Protein AF-M1EML6-F1 (afdb_monomer)

Organism: Mustela putorius furo (NCBI:txid9669)

Foldseek 3Di:
DLVVVPLLVVLLVLLVVLVPDDPVVSVVVLVLLVVLLQQQDQPDDDPDPPDRSNVVSLVVCLCVVDVDPPDDPVRSSSVSSSCNVCSPRSNDNRPVVVVLVVQLVVCVVVVHHSVPVD

Secondary structure (DSSP, 8-state):
-GGGT-HHHHHHHHHHHHHHS-HHHHHHHHHHHHHHHHHH-TTS--SBTTB-HHHHHHHHHHHHH---TTS-HHHHHHHHHHHHHTTTTTTSPPHHHHHHHHHHHHHHHTT--TTTT-

Radius of gyration: 18.14 Å; Cα contacts (8 Å, |Δi|>4): 95; chains: 1; bounding box: 42×28×51 Å

Mean predicted aligned error: 4.18 Å

pLDDT: mean 94.55, std 5.49, range [55.03, 98.38]

Structure (mmCIF, N/CA/C/O backbone):
data_AF-M1EML6-F1
#
_entry.id   AF-M1EML6-F1
#
loop_
_atom_site.group_PDB
_atom_site.id
_atom_site.type_symbol
_atom_site.label_atom_id
_atom_site.label_alt_id
_atom_site.label_comp_id
_atom_site.label_asym_id
_atom_site.label_entity_id
_atom_site.label_seq_id
_atom_site.pdbx_PDB_ins_code
_atom_site.Cartn_x
_atom_site.Cartn_y
_atom_site.Cartn_z
_atom_site.occupancy
_atom_site.B_iso_or_equiv
_atom_site.auth_seq_id
_atom_site.auth_comp_id
_atom_site.auth_asym_id
_atom_site.auth_atom_id
_atom_site.pdbx_PDB_model_num
ATOM 1 N N . LEU A 1 1 ? 2.666 14.830 -2.313 1.00 90.75 1 LEU A N 1
ATOM 2 C CA . LEU A 1 1 ? 1.925 14.152 -3.402 1.00 90.75 1 LEU A CA 1
ATOM 3 C C . LEU A 1 1 ? 0.479 13.910 -2.996 1.00 90.75 1 LEU A C 1
ATOM 5 O O . LEU A 1 1 ? -0.378 14.611 -3.512 1.00 90.75 1 LEU A O 1
ATOM 9 N N . LEU A 1 2 ? 0.231 13.046 -2.006 1.00 93.69 2 LEU A N 1
ATOM 10 C CA . LEU A 1 2 ? -1.123 12.710 -1.540 1.00 93.69 2 LEU A CA 1
ATOM 11 C C . LEU A 1 2 ? -1.937 13.919 -1.051 1.00 93.69 2 LEU A C 1
ATOM 13 O O . LEU A 1 2 ? -3.058 14.114 -1.494 1.00 93.69 2 LEU A O 1
ATOM 17 N N . VAL A 1 3 ? -1.347 14.785 -0.217 1.00 92.75 3 VAL A N 1
ATOM 18 C CA . VAL A 1 3 ? -2.014 16.013 0.280 1.00 92.75 3 VAL A CA 1
ATOM 19 C C . VAL A 1 3 ? -2.447 16.945 -0.859 1.00 92.75 3 VAL A C 1
ATOM 21 O O . VAL A 1 3 ? -3.418 17.676 -0.723 1.00 92.75 3 VAL A O 1
ATOM 24 N N . ASN A 1 4 ? -1.758 16.885 -2.000 1.00 93.69 4 ASN A N 1
ATOM 25 C CA . ASN A 1 4 ? -2.033 17.731 -3.160 1.00 93.69 4 ASN A CA 1
ATOM 26 C C . ASN A 1 4 ? -2.901 17.005 -4.207 1.00 93.69 4 ASN A C 1
ATOM 28 O O . ASN A 1 4 ? -2.926 17.434 -5.356 1.00 93.69 4 ASN A O 1
ATOM 32 N N . GLY A 1 5 ? -3.510 15.860 -3.867 1.00 91.56 5 GLY A N 1
ATOM 33 C CA . GLY A 1 5 ? -4.365 15.084 -4.776 1.00 91.56 5 GLY A CA 1
ATOM 34 C C . GLY A 1 5 ? -3.641 14.423 -5.956 1.00 91.56 5 GLY A C 1
ATOM 35 O O . GLY A 1 5 ? -4.285 13.940 -6.880 1.00 91.56 5 GLY A O 1
ATOM 36 N N . LYS A 1 6 ? -2.301 14.384 -5.957 1.00 96.25 6 LYS A N 1
ATOM 37 C CA . LYS A 1 6 ? -1.502 13.780 -7.039 1.00 96.25 6 LYS A CA 1
ATOM 38 C C . LYS A 1 6 ? -1.424 12.254 -6.883 1.00 96.25 6 LYS A C 1
ATOM 40 O O . LYS A 1 6 ? -0.332 11.726 -6.671 1.00 96.25 6 LYS A O 1
ATOM 45 N N . THR A 1 7 ? -2.570 11.574 -6.927 1.00 94.88 7 THR A N 1
ATOM 46 C CA . THR A 1 7 ? -2.710 10.138 -6.617 1.00 94.88 7 THR A CA 1
ATOM 47 C C . THR A 1 7 ? -1.900 9.253 -7.559 1.00 94.88 7 THR A C 1
ATOM 49 O O . THR A 1 7 ? -1.119 8.444 -7.074 1.00 94.88 7 THR A O 1
ATOM 52 N N . GLU A 1 8 ? -1.977 9.467 -8.874 1.00 94.50 8 GLU A N 1
ATOM 53 C CA . GLU A 1 8 ? -1.220 8.670 -9.858 1.00 94.50 8 GLU A CA 1
ATOM 54 C C . GLU A 1 8 ? 0.296 8.761 -9.641 1.00 94.50 8 GLU A C 1
ATOM 56 O O . GLU A 1 8 ? 1.000 7.756 -9.584 1.00 94.50 8 GLU A O 1
ATOM 61 N N . ILE A 1 9 ? 0.807 9.976 -9.421 1.00 95.69 9 ILE A N 1
ATOM 62 C CA . ILE A 1 9 ? 2.237 10.197 -9.163 1.00 95.69 9 ILE A CA 1
ATOM 63 C C . ILE A 1 9 ? 2.638 9.582 -7.815 1.00 95.69 9 ILE A C 1
ATOM 65 O O . ILE A 1 9 ? 3.735 9.045 -7.681 1.00 95.69 9 ILE A O 1
ATOM 69 N N . ALA A 1 10 ? 1.768 9.659 -6.801 1.00 97.44 10 ALA A N 1
ATOM 70 C CA . ALA A 1 10 ? 2.009 8.996 -5.524 1.00 97.44 10 ALA A CA 1
ATOM 71 C C . ALA A 1 10 ? 2.063 7.472 -5.684 1.00 97.44 10 ALA A C 1
ATOM 73 O O . ALA A 1 10 ? 2.946 6.848 -5.106 1.00 97.44 10 ALA A O 1
ATOM 74 N N . LEU A 1 11 ? 1.172 6.896 -6.495 1.00 97.62 11 LEU A N 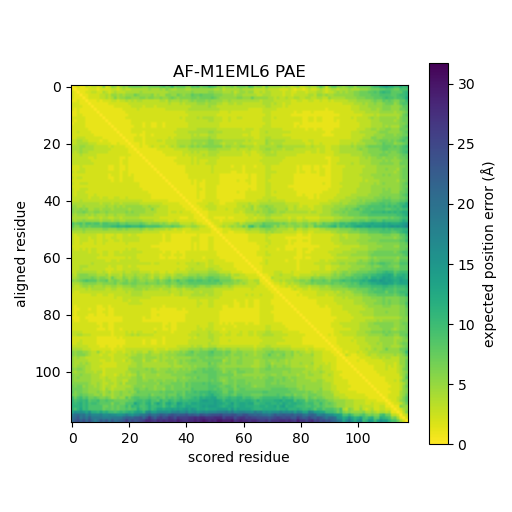1
ATOM 75 C CA . LEU A 1 11 ? 1.125 5.468 -6.779 1.00 97.62 11 LEU A CA 1
ATOM 76 C C . LEU A 1 11 ? 2.392 4.997 -7.485 1.00 97.62 11 LEU A C 1
ATOM 78 O O . LEU A 1 11 ? 3.023 4.060 -7.001 1.00 97.62 11 LEU A O 1
ATOM 82 N N . GLU A 1 12 ? 2.816 5.674 -8.555 1.00 96.56 12 GLU A N 1
ATOM 83 C CA . GLU A 1 12 ? 4.061 5.320 -9.247 1.00 96.56 12 GLU A CA 1
ATOM 84 C C . GLU A 1 12 ? 5.284 5.449 -8.331 1.00 96.56 12 GLU A C 1
ATOM 86 O O . GLU A 1 12 ? 6.149 4.569 -8.317 1.00 96.56 12 GLU A O 1
ATOM 91 N N . ALA A 1 13 ? 5.350 6.511 -7.519 1.00 96.31 13 ALA A N 1
ATOM 92 C CA . ALA A 1 13 ? 6.429 6.682 -6.552 1.00 96.31 13 ALA A CA 1
ATOM 93 C C . ALA A 1 13 ? 6.438 5.541 -5.521 1.00 96.31 13 ALA A C 1
ATOM 95 O O . ALA A 1 13 ? 7.487 4.955 -5.263 1.00 96.31 13 ALA A O 1
ATOM 96 N N . THR A 1 14 ? 5.279 5.184 -4.961 1.00 96.81 14 THR A N 1
ATOM 97 C CA . THR A 1 14 ? 5.150 4.065 -4.019 1.00 96.81 14 THR A CA 1
ATOM 98 C C . THR A 1 14 ? 5.550 2.741 -4.661 1.00 96.81 14 THR A C 1
ATOM 100 O O . THR A 1 14 ? 6.322 2.000 -4.057 1.00 96.81 14 THR A O 1
ATOM 103 N N . GLN A 1 15 ? 5.095 2.455 -5.881 1.00 97.25 15 GLN A N 1
ATOM 104 C CA . GLN A 1 15 ? 5.485 1.254 -6.623 1.00 97.25 15 GLN A CA 1
ATOM 105 C C . GLN A 1 15 ? 7.003 1.171 -6.804 1.00 97.25 15 GLN A C 1
ATOM 107 O O . GLN A 1 15 ? 7.594 0.111 -6.590 1.00 97.25 15 GLN A O 1
ATOM 112 N N . LEU A 1 16 ? 7.656 2.289 -7.140 1.00 95.44 16 LEU A N 1
ATOM 113 C CA . LEU A 1 16 ? 9.110 2.350 -7.255 1.00 95.44 16 LEU A CA 1
ATOM 114 C C . LEU A 1 16 ? 9.791 2.076 -5.907 1.00 95.44 16 LEU A C 1
ATOM 116 O O . LEU A 1 16 ? 10.676 1.227 -5.843 1.00 95.44 16 LEU A O 1
ATOM 120 N N . PHE A 1 17 ? 9.351 2.724 -4.823 1.00 94.25 17 PHE A N 1
ATOM 121 C CA . PHE A 1 17 ? 9.902 2.489 -3.483 1.00 94.25 17 PHE A CA 1
ATOM 122 C C . PHE A 1 17 ? 9.741 1.033 -3.034 1.00 94.25 17 PHE A C 1
ATOM 124 O O . PHE A 1 17 ? 10.698 0.430 -2.555 1.00 94.25 17 PHE A O 1
ATOM 131 N N . LEU A 1 18 ? 8.566 0.434 -3.236 1.00 95.12 18 LEU A N 1
ATOM 132 C CA . LEU A 1 18 ? 8.323 -0.965 -2.881 1.00 95.12 18 LEU A CA 1
ATOM 133 C C . LEU A 1 18 ? 9.119 -1.932 -3.758 1.00 95.12 18 LEU A C 1
ATOM 135 O O . LEU A 1 18 ? 9.493 -3.009 -3.297 1.00 95.12 18 LEU A O 1
ATOM 139 N N . LYS A 1 19 ? 9.421 -1.565 -5.008 1.00 93.75 19 LYS A N 1
ATOM 140 C CA . LYS A 1 19 ? 10.284 -2.366 -5.884 1.00 93.75 19 LYS A CA 1
ATOM 141 C C . LYS A 1 19 ? 11.733 -2.419 -5.390 1.00 93.75 19 LYS A C 1
ATOM 143 O O . LYS A 1 19 ? 12.384 -3.430 -5.646 1.00 93.75 19 LYS A O 1
ATOM 148 N N . LEU A 1 20 ? 12.197 -1.371 -4.703 1.00 94.06 20 LEU A N 1
ATOM 149 C CA . LEU A 1 20 ? 13.546 -1.263 -4.132 1.00 94.06 20 LEU A CA 1
ATOM 150 C C . LEU A 1 20 ? 13.719 -2.014 -2.804 1.00 94.06 20 LEU A C 1
ATOM 152 O O . LEU A 1 20 ? 14.853 -2.238 -2.391 1.00 94.06 20 LEU A O 1
ATOM 156 N N . LEU A 1 21 ? 12.627 -2.411 -2.143 1.00 93.94 21 LEU A N 1
ATOM 157 C CA . LEU A 1 21 ? 12.702 -3.290 -0.976 1.00 93.94 21 LEU A CA 1
ATOM 158 C C . LEU A 1 21 ? 13.246 -4.666 -1.376 1.00 93.94 21 LEU A C 1
ATOM 160 O O . LEU A 1 21 ? 12.954 -5.178 -2.464 1.00 93.94 21 LEU A O 1
ATOM 164 N N . ASP A 1 22 ? 13.984 -5.296 -0.465 1.00 96.81 22 ASP A N 1
ATOM 165 C CA . ASP A 1 22 ? 14.357 -6.695 -0.621 1.00 96.81 22 ASP A CA 1
ATOM 166 C C . ASP A 1 22 ? 13.110 -7.592 -0.688 1.00 96.81 22 ASP A C 1
ATOM 168 O O . ASP A 1 22 ? 12.005 -7.240 -0.259 1.00 96.81 22 ASP A O 1
ATOM 172 N N . SER A 1 23 ? 13.289 -8.774 -1.276 1.00 95.69 23 SER A N 1
ATOM 173 C CA . SER A 1 23 ? 12.171 -9.671 -1.572 1.00 95.69 23 SER A CA 1
ATOM 174 C C . SER A 1 23 ? 11.381 -10.095 -0.332 1.00 95.69 23 SER A C 1
ATOM 176 O O . SER A 1 23 ? 10.157 -10.205 -0.421 1.00 95.69 23 SER A O 1
ATOM 178 N N . GLN A 1 24 ? 12.054 -10.281 0.806 1.00 97.00 24 GLN A N 1
ATOM 179 C CA . GLN A 1 24 ? 11.430 -10.745 2.037 1.00 97.00 24 GLN A CA 1
ATOM 180 C C . GLN A 1 24 ? 10.575 -9.634 2.643 1.00 97.00 24 GLN A C 1
ATOM 182 O O . GLN A 1 24 ? 9.373 -9.825 2.828 1.00 97.00 24 GLN A O 1
ATOM 187 N N . ASN A 1 25 ? 11.149 -8.449 2.857 1.00 94.81 25 ASN A N 1
ATOM 188 C CA . ASN A 1 25 ? 10.417 -7.316 3.420 1.00 94.81 25 ASN A CA 1
ATOM 189 C C . ASN A 1 25 ? 9.252 -6.885 2.526 1.00 94.81 25 ASN A C 1
ATOM 191 O O . ASN A 1 25 ? 8.167 -6.583 3.024 1.00 94.81 25 ASN A O 1
ATOM 195 N N . ARG A 1 26 ? 9.427 -6.915 1.198 1.00 96.56 26 ARG A N 1
ATOM 196 C CA . ARG A 1 26 ? 8.341 -6.616 0.256 1.00 96.56 26 ARG A CA 1
ATOM 197 C C . ARG A 1 26 ? 7.174 -7.594 0.392 1.00 96.56 26 ARG A C 1
ATOM 199 O O . ARG A 1 26 ? 6.020 -7.176 0.319 1.00 96.56 26 ARG A O 1
ATOM 206 N N . GLU A 1 27 ? 7.460 -8.880 0.566 1.00 97.44 27 GLU A N 1
ATOM 207 C CA . GLU A 1 27 ? 6.438 -9.922 0.666 1.00 97.44 27 GLU A CA 1
ATOM 208 C C . GLU A 1 27 ? 5.714 -9.912 2.018 1.00 97.44 27 GLU A C 1
ATOM 210 O O . GLU A 1 27 ? 4.492 -10.070 2.060 1.00 97.44 27 GLU A O 1
ATOM 215 N N . GLU A 1 28 ? 6.434 -9.682 3.117 1.00 97.19 28 GLU A N 1
ATOM 216 C CA . GLU A 1 28 ? 5.824 -9.457 4.436 1.00 97.19 28 GLU A CA 1
ATOM 217 C C . GLU A 1 28 ? 4.903 -8.231 4.405 1.00 97.19 28 GLU A C 1
ATOM 219 O O . GLU A 1 28 ? 3.739 -8.296 4.810 1.00 97.19 28 GLU A O 1
ATOM 224 N N . PHE A 1 29 ? 5.375 -7.127 3.820 1.00 96.94 29 PHE A N 1
ATOM 225 C CA . PHE A 1 29 ? 4.583 -5.908 3.689 1.00 96.94 29 PHE A CA 1
ATOM 226 C C . PHE A 1 29 ? 3.338 -6.108 2.814 1.00 96.94 29 PHE A C 1
ATOM 228 O O . PHE A 1 29 ? 2.25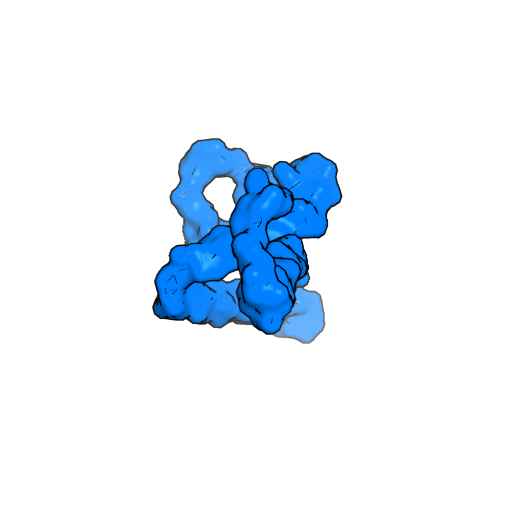5 -5.624 3.149 1.00 96.94 29 PHE A O 1
ATOM 235 N N . ARG A 1 30 ? 3.450 -6.875 1.720 1.00 97.69 30 ARG A N 1
ATOM 236 C CA . ARG A 1 30 ? 2.316 -7.231 0.852 1.00 97.69 30 ARG A CA 1
ATOM 237 C C . ARG A 1 30 ? 1.249 -8.022 1.594 1.00 97.69 30 ARG A C 1
ATOM 239 O O . ARG A 1 30 ? 0.066 -7.710 1.444 1.00 97.69 30 ARG A O 1
ATOM 246 N N . ARG A 1 31 ? 1.652 -9.023 2.381 1.00 98.06 31 ARG A N 1
ATOM 247 C CA . ARG A 1 31 ? 0.737 -9.836 3.196 1.00 98.06 31 ARG A CA 1
ATOM 248 C C . ARG A 1 31 ? 0.054 -9.003 4.273 1.00 98.06 31 ARG A C 1
ATOM 250 O O . ARG A 1 31 ? -1.161 -9.110 4.426 1.00 98.06 31 ARG A O 1
ATOM 257 N N . LEU A 1 32 ? 0.799 -8.128 4.950 1.00 98.00 32 LEU A N 1
ATOM 258 C CA . LEU A 1 32 ? 0.236 -7.217 5.943 1.00 98.00 32 LEU A CA 1
ATOM 259 C C . LEU A 1 32 ? -0.795 -6.267 5.319 1.00 98.00 32 LEU A C 1
ATOM 261 O O . LEU A 1 32 ? -1.917 -6.178 5.813 1.00 98.00 32 LEU A O 1
ATOM 265 N N . LEU A 1 33 ? -0.454 -5.601 4.211 1.00 98.06 33 LEU A N 1
ATOM 266 C CA . LEU A 1 33 ? -1.396 -4.712 3.528 1.00 98.06 33 LEU A CA 1
ATOM 267 C C . LEU A 1 33 ? -2.624 -5.468 3.014 1.00 98.06 33 LEU A C 1
ATOM 269 O O . LEU A 1 33 ? -3.732 -4.948 3.108 1.00 98.06 33 LEU A O 1
ATOM 273 N N . TYR A 1 34 ? -2.451 -6.689 2.499 1.00 98.38 34 TYR A N 1
ATOM 274 C CA . TYR A 1 34 ? -3.571 -7.532 2.078 1.00 98.38 34 TYR A CA 1
ATOM 275 C C . TYR A 1 34 ? -4.517 -7.835 3.242 1.00 98.38 34 TYR A C 1
ATOM 277 O O . TYR A 1 34 ? -5.720 -7.607 3.124 1.00 98.38 34 TYR A O 1
ATOM 285 N N . PHE A 1 35 ? -3.974 -8.273 4.381 1.00 98.25 35 PHE A N 1
ATOM 286 C CA . PHE A 1 35 ? -4.755 -8.494 5.594 1.00 98.25 35 PHE A CA 1
ATOM 287 C C . PHE A 1 35 ? -5.505 -7.226 6.018 1.00 98.25 35 PHE A C 1
ATOM 289 O O . PHE A 1 35 ? -6.703 -7.283 6.284 1.00 98.25 35 PHE A O 1
ATOM 296 N N . MET A 1 36 ? -4.822 -6.077 6.032 1.00 98.38 36 MET A N 1
ATOM 297 C CA . MET A 1 36 ? -5.439 -4.796 6.370 1.00 98.38 36 MET A CA 1
ATOM 298 C C . MET A 1 36 ? -6.597 -4.458 5.429 1.00 98.38 36 MET A C 1
ATOM 300 O O . MET A 1 36 ? -7.663 -4.082 5.905 1.00 98.38 36 MET A O 1
ATOM 304 N N . ALA A 1 37 ? -6.415 -4.613 4.117 1.00 98.12 37 ALA A N 1
ATOM 305 C CA . ALA A 1 37 ? -7.446 -4.315 3.127 1.00 98.12 37 ALA A CA 1
ATOM 306 C C . ALA A 1 37 ? -8.683 -5.214 3.288 1.00 98.12 37 ALA A C 1
ATOM 308 O O . ALA A 1 37 ? -9.806 -4.714 3.231 1.00 98.12 37 ALA A O 1
ATOM 309 N N . VAL A 1 38 ? -8.486 -6.512 3.546 1.00 98.25 38 VAL A N 1
ATOM 310 C CA . VAL A 1 38 ? -9.586 -7.446 3.836 1.00 98.25 38 VAL A CA 1
ATOM 311 C C . VAL A 1 38 ? -10.281 -7.046 5.138 1.00 98.25 38 VAL A 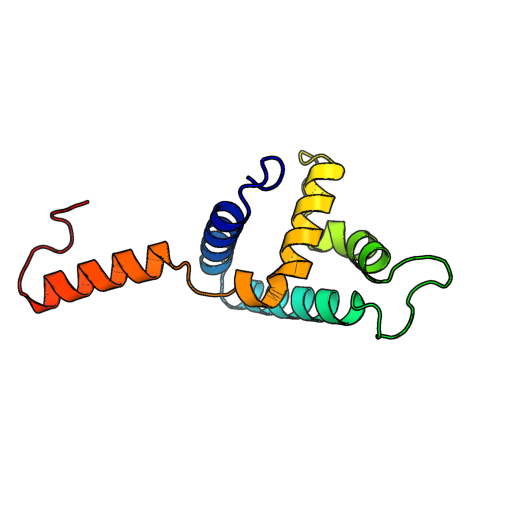C 1
ATOM 313 O O . VAL A 1 38 ? -11.464 -6.735 5.123 1.00 98.25 38 VAL A O 1
ATOM 316 N N . ALA A 1 39 ? -9.552 -6.938 6.251 1.00 98.00 39 ALA A N 1
ATOM 317 C CA . ALA A 1 39 ? -10.132 -6.606 7.555 1.00 98.00 39 ALA A CA 1
ATOM 318 C C . ALA A 1 39 ? -10.821 -5.228 7.591 1.00 98.00 39 ALA A C 1
ATOM 320 O O . ALA A 1 39 ? -11.718 -5.005 8.402 1.00 98.00 39 ALA A O 1
ATOM 321 N N . ALA A 1 40 ? -10.402 -4.290 6.737 1.00 97.94 40 ALA A N 1
ATOM 322 C CA . ALA A 1 40 ? -10.981 -2.955 6.624 1.00 97.94 40 ALA A CA 1
ATOM 323 C C . ALA A 1 40 ? -12.306 -2.924 5.851 1.00 97.94 40 ALA A C 1
ATOM 325 O O . ALA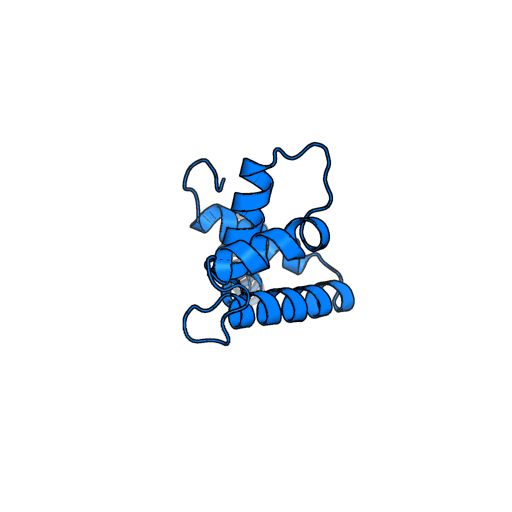 A 1 40 ? -13.028 -1.924 5.940 1.00 97.94 40 ALA A O 1
ATOM 326 N N . HIS A 1 41 ? -12.620 -3.975 5.091 1.00 97.12 41 HIS A N 1
ATOM 327 C CA . HIS A 1 41 ? -13.783 -4.007 4.219 1.00 97.12 41 HIS A CA 1
ATOM 328 C C . HIS A 1 41 ? -15.088 -3.984 5.046 1.00 97.12 41 HIS A C 1
ATOM 330 O O . HIS A 1 41 ? -15.194 -4.671 6.066 1.00 97.12 41 HIS A O 1
ATOM 336 N N . PRO A 1 42 ? -16.096 -3.180 4.656 1.00 94.81 42 PRO A N 1
ATOM 337 C CA . PRO A 1 42 ? -17.291 -2.956 5.475 1.00 94.81 42 PRO A CA 1
ATOM 338 C C . PRO A 1 42 ? -18.216 -4.174 5.595 1.00 94.81 42 PRO A C 1
ATOM 340 O O . PRO A 1 42 ? -18.993 -4.238 6.541 1.00 94.81 42 PRO A O 1
ATOM 343 N N . SER A 1 43 ? -18.148 -5.120 4.653 1.00 95.56 43 SER A N 1
ATOM 344 C CA . SER A 1 43 ? -18.927 -6.369 4.695 1.00 95.56 43 SER A CA 1
ATOM 345 C C . SER A 1 43 ? -18.299 -7.463 5.559 1.00 95.56 43 SER A C 1
ATOM 347 O O . SER A 1 43 ? -18.928 -8.496 5.770 1.00 95.56 43 SER A O 1
ATOM 349 N N . GLU A 1 44 ? -17.058 -7.274 6.003 1.00 95.94 44 GLU A N 1
ATOM 350 C CA . GLU A 1 44 ? -16.362 -8.246 6.842 1.00 95.94 44 GLU A CA 1
ATOM 351 C C . GLU A 1 44 ? -16.789 -8.111 8.303 1.00 95.94 44 GLU A C 1
ATOM 353 O O . GLU A 1 44 ? -17.508 -7.183 8.688 1.00 95.94 44 GLU A O 1
ATOM 358 N N . PHE A 1 45 ? -16.324 -9.040 9.141 1.00 94.62 45 PHE A N 1
ATOM 359 C CA . PHE A 1 45 ? -16.627 -9.033 10.568 1.00 94.62 45 PHE A CA 1
ATOM 360 C C . PHE A 1 45 ? -16.383 -7.648 11.193 1.00 94.62 45 PHE A C 1
ATOM 362 O O . PHE A 1 45 ? -15.315 -7.046 11.046 1.00 94.62 45 PHE A O 1
ATOM 369 N N . LYS A 1 46 ? -17.390 -7.124 11.900 1.00 97.25 46 LYS A N 1
ATOM 370 C CA . LYS A 1 46 ? -17.323 -5.798 12.521 1.00 97.25 46 LYS A CA 1
ATOM 371 C C . LYS A 1 46 ? -16.303 -5.813 13.659 1.00 97.25 46 LYS A C 1
ATOM 373 O O . LYS A 1 46 ? -16.524 -6.445 14.687 1.00 97.25 46 LYS A O 1
ATOM 378 N N . LEU A 1 47 ? -15.208 -5.072 13.498 1.00 96.75 47 LEU A N 1
ATOM 379 C CA . LEU A 1 47 ? -14.103 -5.065 14.463 1.00 96.75 47 LEU A CA 1
ATOM 380 C C . LEU A 1 47 ? -14.462 -4.331 15.762 1.00 96.75 47 LEU A C 1
ATOM 382 O O . LEU A 1 47 ? -14.015 -4.714 16.839 1.00 96.75 47 LEU A O 1
ATOM 386 N N . GLN A 1 48 ? -15.249 -3.256 15.665 1.00 96.12 48 GLN A N 1
ATOM 387 C CA . GLN A 1 48 ? -15.733 -2.476 16.806 1.00 96.12 48 GLN A CA 1
ATOM 388 C C . GLN A 1 48 ? -17.150 -1.976 16.527 1.00 96.12 48 GLN A C 1
ATOM 390 O O . GLN A 1 48 ? -17.411 -1.443 15.451 1.00 96.12 48 GLN A O 1
ATOM 395 N N . LYS A 1 49 ? -18.060 -2.118 17.500 1.00 92.75 49 LYS A N 1
ATOM 396 C CA . LYS A 1 49 ? -19.507 -1.867 17.340 1.00 92.75 49 LYS A CA 1
ATOM 397 C C . LYS A 1 49 ? -19.832 -0.485 16.756 1.00 92.75 49 LYS A C 1
ATOM 399 O O . LYS A 1 49 ? -20.673 -0.382 15.871 1.00 92.75 49 LYS A O 1
ATOM 404 N N . GLU A 1 50 ? -19.120 0.548 17.197 1.00 93.88 50 GLU A N 1
ATOM 405 C CA . GLU A 1 50 ? -19.396 1.956 16.870 1.00 93.88 50 GLU A CA 1
ATOM 406 C C . GLU A 1 50 ? -18.357 2.576 15.921 1.00 93.88 50 GLU A C 1
ATOM 408 O O . GLU A 1 50 ? -18.230 3.793 15.831 1.00 93.88 50 GLU A O 1
ATOM 413 N N . SER A 1 51 ? -17.537 1.771 15.240 1.00 95.12 51 SER A N 1
ATOM 414 C CA . SER A 1 51 ? -16.480 2.300 14.367 1.00 95.12 51 SER A CA 1
ATOM 415 C C . SER A 1 51 ? -16.383 1.550 13.053 1.00 95.12 51 SER A C 1
ATOM 417 O O . SER A 1 51 ? -16.548 0.333 12.990 1.00 95.12 51 SER A O 1
ATOM 419 N N . ASP A 1 52 ? -16.093 2.274 11.979 1.00 96.19 52 ASP A N 1
ATOM 420 C CA . ASP A 1 52 ? -15.837 1.670 10.675 1.00 96.19 52 ASP A CA 1
ATOM 421 C C . ASP A 1 52 ? -14.557 0.843 10.702 1.00 96.19 52 ASP A C 1
ATOM 423 O O . ASP A 1 52 ? -13.513 1.314 11.166 1.00 96.19 52 ASP A O 1
ATOM 427 N N . ASN A 1 53 ? -14.626 -0.372 10.151 1.00 98.31 53 ASN A N 1
ATOM 428 C CA . ASN A 1 53 ? -13.496 -1.297 10.078 1.00 98.31 53 ASN A CA 1
ATOM 429 C C . ASN A 1 53 ? -12.259 -0.614 9.482 1.00 98.31 53 ASN A C 1
ATOM 431 O O . ASN A 1 53 ? -11.178 -0.670 10.064 1.00 98.31 53 ASN A O 1
ATOM 435 N N . ARG A 1 54 ? -12.441 0.153 8.402 1.00 97.88 54 ARG A N 1
ATOM 436 C CA . ARG A 1 54 ? -11.397 0.969 7.771 1.00 97.88 54 ARG A CA 1
ATOM 437 C C . ARG A 1 54 ? -10.651 1.876 8.754 1.00 97.88 54 ARG A C 1
ATOM 439 O O . ARG A 1 54 ? -9.424 1.957 8.723 1.00 97.88 54 ARG A O 1
ATOM 446 N N . MET A 1 55 ? -11.373 2.543 9.652 1.00 97.75 55 MET A N 1
ATOM 447 C CA . MET A 1 55 ? -10.781 3.457 10.632 1.00 97.75 55 MET A CA 1
ATOM 448 C C . MET A 1 55 ? -10.113 2.716 11.788 1.00 97.75 55 MET A C 1
ATOM 450 O O . MET A 1 55 ? -9.074 3.170 12.278 1.00 97.75 55 MET A O 1
ATOM 454 N N . VAL A 1 56 ? -10.680 1.579 12.196 1.00 98.06 56 VAL A N 1
ATOM 455 C CA . VAL A 1 56 ? -10.103 0.694 13.215 1.00 98.06 56 VAL A CA 1
ATOM 456 C C . VAL A 1 56 ? -8.777 0.116 12.722 1.00 98.06 56 VAL A C 1
ATOM 458 O O . VAL A 1 56 ? -7.753 0.307 13.377 1.00 98.06 56 VAL A O 1
ATOM 461 N N . VAL A 1 57 ? -8.762 -0.497 11.535 1.00 98.25 57 VAL A N 1
ATOM 462 C CA . VAL A 1 57 ? -7.560 -1.083 10.922 1.00 98.25 57 VAL A CA 1
ATOM 463 C C . VAL A 1 57 ? -6.476 -0.029 10.729 1.00 98.25 57 VAL A C 1
ATOM 465 O O . VAL A 1 57 ? -5.354 -0.218 11.201 1.00 98.25 57 VAL A O 1
ATOM 468 N N . LYS A 1 58 ? -6.808 1.125 10.129 1.00 98.00 58 LYS A N 1
ATOM 469 C CA . LYS A 1 58 ? -5.856 2.236 9.972 1.00 98.00 58 LYS A CA 1
ATOM 470 C C . LYS A 1 58 ? -5.215 2.614 11.308 1.00 98.00 58 LYS A C 1
ATOM 472 O O . LYS A 1 58 ? -4.004 2.788 11.376 1.00 98.00 58 LYS A O 1
ATOM 477 N N . ARG A 1 59 ? -6.015 2.751 12.373 1.00 97.12 59 ARG A N 1
ATOM 478 C CA . ARG A 1 59 ? -5.527 3.142 13.706 1.00 97.12 59 ARG A CA 1
ATOM 479 C C . ARG A 1 59 ? -4.585 2.092 14.298 1.00 97.12 59 ARG A C 1
ATOM 481 O O . ARG A 1 59 ? -3.537 2.472 14.808 1.00 97.12 59 ARG A O 1
ATOM 488 N N . ILE A 1 60 ? -4.958 0.814 14.233 1.00 97.19 60 ILE A N 1
ATOM 489 C CA . ILE A 1 60 ? -4.197 -0.296 14.828 1.00 97.19 60 ILE A CA 1
ATOM 490 C C . ILE A 1 60 ? -2.844 -0.462 14.133 1.00 97.19 60 ILE A C 1
ATOM 492 O O . ILE A 1 60 ? -1.816 -0.562 14.796 1.00 97.19 60 ILE A O 1
ATOM 496 N N . PHE A 1 61 ? -2.832 -0.431 12.801 1.00 97.50 61 PHE A N 1
ATOM 497 C CA . PHE A 1 61 ? -1.634 -0.735 12.020 1.00 97.50 61 PHE A CA 1
ATOM 498 C C . PHE A 1 61 ? -0.788 0.489 11.660 1.00 97.50 61 PHE A C 1
ATOM 500 O O . PHE A 1 61 ? 0.302 0.326 11.122 1.00 97.50 61 PHE A O 1
ATOM 507 N N . SER A 1 62 ? -1.227 1.712 11.985 1.00 96.38 62 SER A N 1
ATOM 508 C CA . SER A 1 62 ? -0.544 2.951 11.577 1.00 96.38 62 SER A CA 1
ATOM 509 C C . SER A 1 62 ? 0.960 2.941 11.878 1.00 96.38 62 SER A C 1
ATOM 511 O O . SER A 1 62 ? 1.767 3.192 10.987 1.00 96.38 62 SER A O 1
ATOM 513 N N . LYS A 1 63 ? 1.338 2.560 13.107 1.00 94.50 63 LYS A N 1
ATOM 514 C CA . LYS A 1 63 ? 2.744 2.485 13.539 1.00 94.50 63 LYS A CA 1
ATOM 515 C C . LYS A 1 63 ? 3.521 1.323 12.921 1.00 94.50 63 LYS A C 1
ATOM 517 O O . LYS A 1 63 ? 4.728 1.430 12.777 1.00 94.50 63 LYS A O 1
ATOM 522 N N . ALA A 1 64 ? 2.847 0.230 12.561 1.00 94.31 64 ALA A N 1
ATOM 523 C CA . ALA A 1 64 ? 3.489 -0.899 11.888 1.00 94.31 64 ALA A CA 1
ATOM 524 C C . ALA A 1 64 ? 3.837 -0.568 10.426 1.00 94.31 64 ALA A C 1
ATOM 526 O O . ALA A 1 64 ? 4.792 -1.111 9.884 1.00 94.31 64 ALA A O 1
ATOM 527 N N . ILE A 1 65 ? 3.070 0.329 9.796 1.00 94.06 65 ILE A N 1
ATOM 528 C CA . ILE A 1 65 ? 3.305 0.775 8.416 1.00 94.06 65 ILE A CA 1
ATOM 529 C C . ILE A 1 65 ? 4.261 1.971 8.367 1.00 94.06 65 ILE A C 1
ATOM 531 O O . ILE A 1 65 ? 5.117 2.038 7.488 1.00 94.06 65 ILE A O 1
ATOM 535 N N . VAL A 1 66 ? 4.115 2.931 9.285 1.00 93.31 66 VAL A N 1
ATOM 536 C CA . VAL A 1 66 ? 4.925 4.152 9.318 1.00 93.31 66 VAL A CA 1
ATOM 537 C C . VAL A 1 66 ? 5.319 4.483 10.754 1.00 93.31 66 VAL A C 1
ATOM 539 O O . VAL A 1 66 ? 4.544 5.082 11.503 1.00 93.31 66 VAL A O 1
ATOM 542 N N . ASP A 1 67 ? 6.560 4.168 11.116 1.00 91.88 67 ASP A N 1
ATOM 543 C CA . ASP A 1 67 ? 7.159 4.598 12.381 1.00 91.88 67 ASP A CA 1
ATOM 544 C C . ASP A 1 67 ? 8.129 5.764 12.151 1.00 91.88 67 ASP A C 1
ATOM 546 O O . ASP A 1 67 ? 9.348 5.613 12.107 1.00 91.88 67 ASP A O 1
ATOM 550 N N . ASN A 1 68 ? 7.576 6.959 11.922 1.00 91.12 68 ASN A N 1
ATOM 551 C CA . ASN A 1 68 ? 8.371 8.169 11.732 1.00 91.12 68 ASN A CA 1
ATOM 552 C C . ASN A 1 68 ? 7.797 9.337 12.538 1.00 91.12 68 ASN A C 1
ATOM 554 O O . ASN A 1 68 ? 6.760 9.901 12.191 1.00 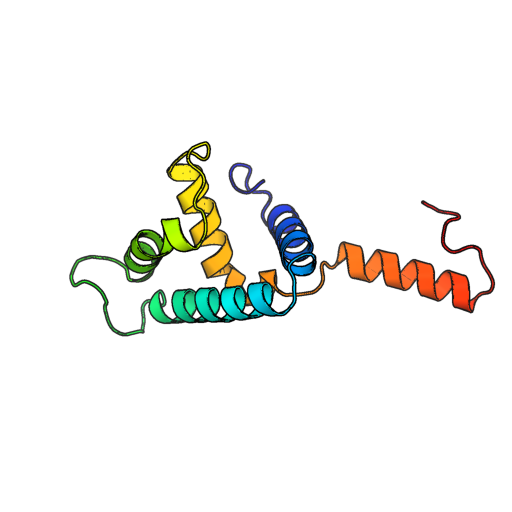91.12 68 ASN A O 1
ATOM 558 N N . LYS A 1 69 ? 8.525 9.740 13.585 1.00 88.88 69 LYS A N 1
ATOM 559 C CA . LYS A 1 69 ? 8.138 10.830 14.498 1.00 88.88 69 LYS A CA 1
ATOM 560 C C . LYS A 1 69 ? 8.058 12.203 13.821 1.00 88.88 69 LYS A C 1
ATOM 562 O O . LYS A 1 69 ? 7.369 13.081 14.327 1.00 88.88 69 LYS A O 1
ATOM 567 N N . ASN A 1 70 ? 8.722 12.383 12.680 1.00 93.25 70 ASN A N 1
ATOM 568 C CA . ASN A 1 70 ? 8.720 13.642 11.933 1.00 93.25 70 ASN A CA 1
ATOM 569 C C . ASN A 1 70 ? 7.498 13.780 11.012 1.00 93.25 70 ASN A C 1
ATOM 571 O O . ASN A 1 70 ? 7.240 14.863 10.480 1.00 93.25 70 ASN A O 1
ATOM 575 N N . LEU A 1 71 ? 6.741 12.698 10.791 1.00 92.69 71 LEU A N 1
ATOM 576 C CA . LEU A 1 71 ? 5.536 12.740 9.974 1.00 92.69 71 LEU A CA 1
ATOM 577 C C . LEU A 1 71 ? 4.326 13.102 10.841 1.00 92.69 71 LEU A C 1
ATOM 579 O O . LEU A 1 71 ? 4.029 12.445 11.836 1.00 92.69 71 LEU A O 1
ATOM 583 N N . SER A 1 72 ? 3.602 14.156 10.457 1.00 94.69 72 SER A N 1
ATOM 584 C CA . SER A 1 72 ? 2.400 14.554 11.189 1.00 94.69 72 SER A CA 1
ATOM 585 C C . SER A 1 72 ? 1.317 13.478 11.100 1.00 94.69 72 SER A C 1
ATOM 587 O O . SER A 1 72 ? 1.141 12.848 10.056 1.00 94.69 72 SER A O 1
ATOM 589 N N . LYS A 1 73 ? 0.522 13.330 12.167 1.00 93.50 73 LYS A N 1
ATOM 590 C CA . LYS A 1 73 ? -0.551 12.324 12.259 1.00 93.50 73 LYS A CA 1
ATOM 591 C C . LYS A 1 73 ? -1.464 12.301 11.029 1.00 93.50 73 LYS A C 1
ATOM 593 O O . LYS A 1 73 ? -1.752 11.230 10.512 1.00 93.50 73 LYS A O 1
ATOM 598 N N . GLY A 1 74 ? -1.874 13.469 10.529 1.00 94.81 74 GLY A N 1
ATOM 599 C CA . GLY A 1 74 ? -2.725 13.558 9.338 1.00 94.81 74 GLY A CA 1
ATOM 600 C C . GLY A 1 74 ? -2.057 13.024 8.066 1.00 94.81 74 GLY A C 1
ATOM 601 O O . GLY A 1 74 ? -2.703 12.348 7.273 1.00 94.81 74 GLY A O 1
ATOM 602 N N . LYS A 1 75 ? -0.752 13.268 7.882 1.00 94.94 75 LYS A N 1
ATOM 603 C CA . LYS A 1 75 ? 0.005 12.729 6.741 1.00 94.94 75 LYS A CA 1
ATOM 604 C C . LYS A 1 75 ? 0.231 11.224 6.880 1.00 94.94 75 LYS A C 1
ATOM 606 O O . LYS A 1 75 ? 0.120 10.514 5.885 1.00 94.94 75 LYS A O 1
ATOM 611 N N . THR A 1 76 ? 0.508 10.747 8.093 1.00 96.06 76 THR A N 1
ATOM 612 C CA . THR A 1 76 ? 0.621 9.315 8.397 1.00 96.06 76 THR A CA 1
ATOM 613 C C . THR A 1 76 ? -0.682 8.594 8.084 1.00 96.06 76 THR A C 1
ATOM 615 O O . THR A 1 76 ? -0.685 7.617 7.342 1.00 96.06 76 THR A O 1
ATOM 618 N N . ASP A 1 77 ? -1.800 9.120 8.582 1.00 96.25 77 ASP A N 1
ATOM 619 C CA . ASP A 1 77 ? -3.129 8.574 8.329 1.00 96.25 77 ASP A CA 1
ATOM 620 C C . ASP A 1 77 ? -3.436 8.515 6.830 1.00 96.25 77 ASP A C 1
ATOM 622 O O . ASP A 1 77 ? -3.899 7.488 6.339 1.00 96.25 77 ASP A O 1
ATOM 626 N N . LEU A 1 78 ? -3.133 9.589 6.095 1.00 96.81 78 LEU A N 1
ATOM 627 C CA . LEU A 1 78 ? -3.344 9.650 4.651 1.00 96.81 78 LEU A CA 1
ATOM 628 C C . LEU A 1 78 ? -2.516 8.602 3.898 1.00 96.81 78 LEU A C 1
ATOM 630 O O . LEU A 1 78 ? -3.036 7.955 2.994 1.00 96.81 78 LEU A O 1
ATOM 634 N N . LEU A 1 79 ? -1.247 8.414 4.271 1.00 97.19 79 LEU A N 1
ATOM 635 C CA . LEU A 1 79 ? -0.376 7.417 3.649 1.00 97.19 79 LEU A CA 1
ATOM 636 C C . LEU A 1 79 ? -0.851 5.986 3.931 1.00 97.19 79 LEU A C 1
ATOM 638 O O . LEU A 1 79 ? -0.906 5.171 3.016 1.00 97.19 79 LEU A O 1
ATOM 642 N N . VAL A 1 80 ? -1.225 5.684 5.176 1.00 97.69 80 VAL A N 1
ATOM 643 C CA . VAL A 1 80 ? -1.708 4.349 5.564 1.00 97.69 80 VAL A CA 1
ATOM 644 C C . VAL A 1 80 ? -3.005 4.007 4.837 1.00 97.69 80 VAL A C 1
ATOM 646 O O . VAL A 1 80 ? -3.138 2.906 4.308 1.00 97.69 80 VAL A O 1
ATOM 649 N N . LEU A 1 81 ? -3.943 4.955 4.770 1.00 97.75 81 LEU A N 1
ATOM 650 C CA . LEU A 1 81 ? -5.184 4.776 4.020 1.00 97.75 81 LEU A CA 1
ATOM 651 C C . LEU A 1 81 ? -4.917 4.579 2.527 1.00 97.75 81 LEU A C 1
ATOM 653 O O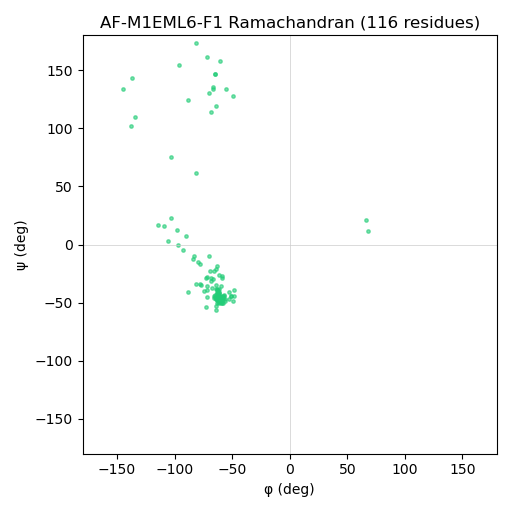 . LEU A 1 81 ? -5.447 3.640 1.948 1.00 97.75 81 LEU A O 1
ATOM 657 N N . PHE A 1 82 ? -4.044 5.395 1.934 1.00 98.31 82 PHE A N 1
ATOM 658 C CA . PHE A 1 82 ? -3.650 5.253 0.534 1.00 98.31 82 PHE A CA 1
ATOM 659 C C . PHE A 1 82 ? -3.076 3.858 0.231 1.00 98.31 82 PHE A C 1
ATOM 661 O O . PHE A 1 82 ? -3.507 3.203 -0.711 1.00 98.31 82 PHE A O 1
ATOM 668 N N . LEU A 1 83 ? -2.143 3.366 1.050 1.00 98.06 83 LEU A N 1
ATOM 669 C CA . LEU A 1 83 ? -1.547 2.038 0.866 1.00 98.06 83 LEU A CA 1
ATOM 670 C C . LEU A 1 83 ? -2.575 0.907 0.992 1.00 98.06 83 LEU A C 1
ATOM 672 O O . LEU A 1 83 ? -2.498 -0.077 0.261 1.00 98.06 83 LEU A O 1
ATOM 676 N N . MET A 1 84 ? -3.524 1.047 1.916 1.00 97.56 84 MET A N 1
ATOM 677 C CA . MET A 1 84 ? -4.578 0.063 2.147 1.00 97.56 84 MET A CA 1
ATOM 678 C C . MET A 1 84 ? -5.614 0.053 1.015 1.00 97.56 84 MET A C 1
ATOM 680 O O . MET A 1 84 ? -5.958 -1.017 0.520 1.00 97.56 84 MET A O 1
ATOM 684 N N . ASP A 1 85 ? -6.068 1.226 0.566 1.00 96.81 85 ASP A N 1
ATOM 685 C CA . ASP A 1 85 ? -7.058 1.353 -0.511 1.00 96.81 85 ASP A CA 1
ATOM 686 C C . ASP A 1 85 ? -6.474 0.920 -1.872 1.00 96.81 85 ASP A C 1
ATOM 688 O O . ASP A 1 85 ? -7.181 0.356 -2.705 1.00 96.81 85 ASP A O 1
ATOM 692 N N . HIS A 1 86 ? -5.167 1.118 -2.083 1.00 97.25 86 HIS A N 1
ATOM 693 C CA . HIS A 1 86 ? -4.447 0.741 -3.306 1.00 97.25 86 HIS A CA 1
ATOM 694 C C . HIS A 1 86 ? -3.596 -0.530 -3.148 1.00 97.25 86 HIS A C 1
ATOM 696 O O . HIS A 1 86 ? -2.649 -0.744 -3.908 1.00 97.25 86 HIS A O 1
ATOM 702 N N . GLN A 1 87 ? -3.922 -1.402 -2.186 1.00 96.31 87 GLN A N 1
ATOM 703 C CA . GLN A 1 87 ? -3.107 -2.561 -1.797 1.00 96.31 87 GLN A CA 1
ATOM 704 C C . GLN A 1 87 ? -2.633 -3.428 -2.972 1.00 96.31 87 GLN A C 1
ATOM 706 O O . GLN A 1 87 ? -1.501 -3.904 -2.962 1.00 96.31 87 GLN A O 1
ATOM 711 N N . LYS A 1 88 ? -3.473 -3.647 -3.988 1.00 94.75 88 LYS A N 1
ATOM 712 C CA . LYS A 1 88 ? -3.108 -4.457 -5.163 1.00 94.75 88 LYS A CA 1
ATOM 713 C C . LYS A 1 88 ? -2.223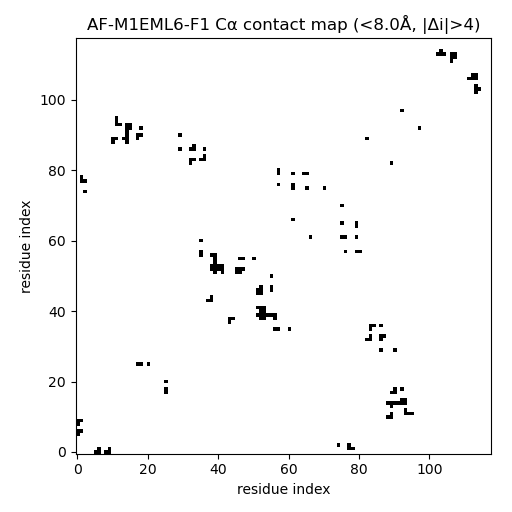 -3.697 -6.147 1.00 94.75 88 LYS A C 1
ATOM 715 O O . LYS A 1 88 ? -1.366 -4.295 -6.795 1.00 94.75 88 LYS A O 1
ATOM 720 N N . ASP A 1 89 ? -2.437 -2.394 -6.277 1.00 97.38 89 ASP A N 1
ATOM 721 C CA . ASP A 1 89 ? -1.793 -1.572 -7.296 1.00 97.38 89 ASP A CA 1
ATOM 722 C C . ASP A 1 89 ? -0.388 -1.148 -6.889 1.00 97.38 89 ASP A C 1
ATOM 724 O O . ASP A 1 89 ? 0.499 -1.102 -7.739 1.00 97.38 89 ASP A O 1
ATOM 728 N N . VAL A 1 90 ? -0.147 -0.909 -5.599 1.00 97.12 90 VAL A N 1
ATOM 729 C CA . VAL A 1 90 ? 1.157 -0.447 -5.097 1.00 97.12 90 VAL A CA 1
ATOM 730 C C . VAL A 1 90 ? 2.296 -1.451 -5.325 1.00 97.12 90 VAL A C 1
ATOM 732 O O . VAL A 1 90 ? 3.453 -1.053 -5.331 1.00 97.12 90 VAL A O 1
ATOM 735 N N . PHE A 1 91 ? 2.004 -2.733 -5.575 1.00 96.31 91 PHE A N 1
ATOM 736 C CA . PHE A 1 91 ? 3.019 -3.755 -5.889 1.00 96.31 91 PHE A CA 1
ATOM 737 C C . PHE A 1 91 ? 3.202 -4.026 -7.391 1.00 96.31 91 PHE A C 1
ATOM 739 O O . PHE A 1 91 ? 4.027 -4.865 -7.765 1.00 96.31 91 PHE A O 1
ATOM 746 N N . LYS A 1 92 ? 2.450 -3.346 -8.265 1.00 95.69 92 LYS A N 1
ATOM 747 C CA . LYS A 1 92 ? 2.637 -3.447 -9.719 1.00 95.69 92 LYS A CA 1
ATOM 748 C C . LYS A 1 92 ? 3.930 -2.747 -10.147 1.00 95.69 92 LYS A C 1
ATOM 750 O O . LYS A 1 92 ? 4.489 -1.924 -9.427 1.00 95.69 92 LYS A O 1
ATOM 755 N N . ILE A 1 93 ? 4.417 -3.082 -11.341 1.00 92.94 93 ILE A N 1
ATOM 756 C CA . ILE A 1 93 ? 5.538 -2.361 -11.954 1.00 92.94 93 ILE A CA 1
ATOM 757 C C . ILE A 1 93 ? 5.042 -0.960 -12.355 1.00 92.94 93 ILE 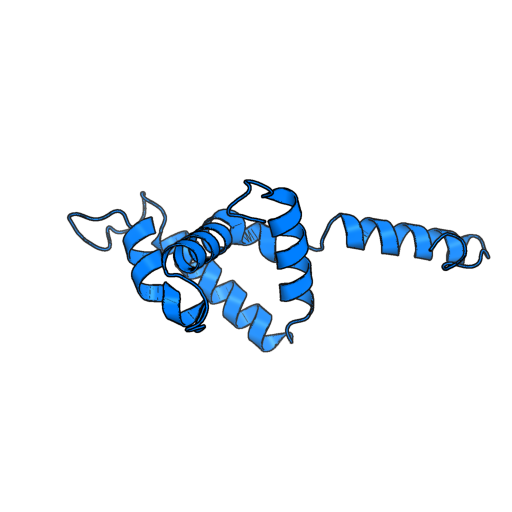A C 1
ATOM 759 O O . ILE A 1 93 ? 4.011 -0.891 -13.029 1.00 92.94 93 ILE A O 1
ATOM 763 N N . PRO A 1 94 ? 5.756 0.129 -12.001 1.00 92.94 94 PRO A N 1
ATOM 764 C CA . PRO A 1 94 ? 5.395 1.472 -12.446 1.00 92.94 94 PRO A CA 1
ATOM 765 C C . PRO A 1 94 ? 5.296 1.552 -13.970 1.00 92.94 94 PRO A C 1
ATOM 767 O O . PRO A 1 94 ? 6.201 1.093 -14.676 1.00 92.94 94 PRO A O 1
ATOM 770 N N . GLY A 1 95 ? 4.226 2.163 -14.482 1.00 90.38 95 GLY A N 1
ATOM 771 C CA . GLY A 1 95 ? 3.982 2.272 -15.923 1.00 90.38 95 GLY A CA 1
ATOM 772 C C . GLY A 1 95 ? 5.103 3.029 -16.631 1.00 90.38 95 GLY A C 1
ATOM 773 O O . GLY A 1 95 ? 5.627 2.569 -17.650 1.00 90.38 95 GLY A O 1
ATOM 774 N N . THR A 1 96 ? 5.552 4.133 -16.030 1.00 91.19 96 THR A N 1
ATOM 775 C CA . THR A 1 96 ? 6.703 4.906 -16.515 1.00 91.19 96 THR A CA 1
ATOM 776 C C . THR A 1 96 ? 7.978 4.060 -16.602 1.00 91.19 96 THR A C 1
ATOM 778 O O . THR A 1 96 ? 8.667 4.087 -17.624 1.00 91.19 96 THR A O 1
ATOM 781 N N . LEU A 1 97 ? 8.272 3.240 -15.584 1.00 90.19 97 LEU A N 1
ATOM 782 C CA . LEU A 1 97 ? 9.450 2.363 -15.587 1.00 90.19 97 LEU A CA 1
ATOM 783 C C . LEU A 1 97 ? 9.349 1.298 -16.684 1.00 90.19 97 LEU A C 1
ATOM 785 O O . LEU A 1 97 ? 10.302 1.090 -17.435 1.00 90.19 97 LEU A O 1
ATOM 789 N N . HIS A 1 98 ? 8.185 0.658 -16.809 1.00 92.25 98 HIS A N 1
ATOM 790 C CA . HIS A 1 98 ? 7.932 -0.327 -17.856 1.00 92.25 98 HIS A CA 1
ATOM 791 C C . HIS A 1 98 ? 8.153 0.268 -19.255 1.00 92.25 98 HIS A C 1
ATOM 793 O O . HIS A 1 98 ? 8.812 -0.347 -20.098 1.00 92.25 98 HIS A O 1
ATOM 799 N N . LYS A 1 99 ? 7.660 1.491 -19.496 1.00 93.00 99 LYS A N 1
ATOM 800 C CA . LYS A 1 99 ? 7.84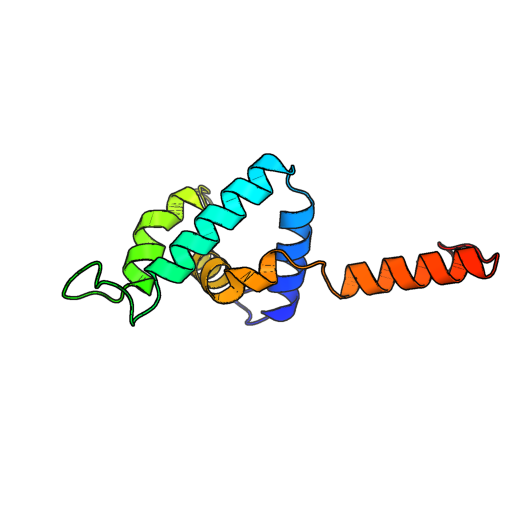7 2.213 -20.761 1.00 93.00 99 LYS A CA 1
ATOM 801 C C . LYS A 1 99 ? 9.321 2.505 -21.043 1.00 93.00 99 LYS A C 1
ATOM 803 O O . LYS A 1 99 ? 9.786 2.194 -22.137 1.00 93.00 99 LYS A O 1
ATOM 808 N N . ILE A 1 100 ? 10.055 3.063 -20.076 1.00 92.31 100 ILE A N 1
ATOM 809 C CA . ILE A 1 100 ? 11.481 3.400 -20.235 1.00 92.31 100 ILE A CA 1
ATOM 810 C C . ILE A 1 100 ? 12.285 2.151 -20.606 1.00 92.31 100 ILE A C 1
ATOM 812 O O . ILE A 1 100 ? 13.021 2.157 -21.591 1.00 92.31 100 ILE A O 1
ATOM 816 N N . VAL A 1 101 ? 12.108 1.061 -19.857 1.00 91.75 101 VAL A N 1
ATOM 817 C CA . VAL A 1 101 ? 12.819 -0.200 -20.109 1.00 91.75 101 VAL A CA 1
ATOM 818 C C . VAL A 1 101 ? 12.461 -0.765 -21.484 1.00 91.75 101 VAL A C 1
ATOM 820 O O . VAL A 1 101 ? 13.355 -1.153 -22.233 1.00 91.75 101 VAL A O 1
ATOM 823 N N . SER A 1 102 ? 11.178 -0.748 -21.860 1.00 93.81 102 SER A N 1
ATOM 824 C CA . SER A 1 102 ? 10.723 -1.227 -23.173 1.00 93.81 102 SER A CA 1
ATOM 825 C C . SER A 1 102 ? 11.376 -0.459 -24.325 1.00 93.81 102 SER A C 1
ATOM 827 O O . SER A 1 102 ? 11.858 -1.070 -25.276 1.00 93.81 102 SER A O 1
ATOM 829 N N . VAL A 1 103 ? 11.446 0.873 -24.227 1.00 94.56 103 VAL A N 1
ATOM 830 C CA . VAL A 1 103 ? 12.098 1.722 -25.238 1.00 94.56 103 VAL A CA 1
ATOM 831 C C . VAL A 1 103 ? 13.588 1.394 -25.353 1.00 94.56 103 VAL A C 1
ATOM 833 O O . VAL A 1 103 ? 14.081 1.202 -26.466 1.00 94.56 103 VAL A O 1
ATOM 836 N N . LYS A 1 104 ? 14.297 1.252 -24.224 1.00 94.44 104 LYS A N 1
ATOM 837 C CA . LYS A 1 104 ? 15.724 0.890 -24.225 1.00 94.44 104 LYS A CA 1
ATOM 838 C C . LYS A 1 104 ? 15.971 -0.484 -24.848 1.00 94.44 104 LYS A C 1
ATOM 840 O O . LYS A 1 104 ? 16.865 -0.626 -25.678 1.00 94.44 104 LYS A O 1
ATOM 845 N N . LEU A 1 105 ? 15.150 -1.481 -24.517 1.00 94.88 105 LEU A N 1
ATOM 846 C CA . LEU A 1 105 ? 15.248 -2.818 -25.111 1.00 94.88 105 LEU A CA 1
ATOM 847 C C . LEU A 1 105 ? 15.000 -2.793 -26.626 1.00 94.88 105 LEU A C 1
ATOM 849 O O . LEU A 1 105 ? 15.745 -3.420 -27.377 1.00 94.88 105 LEU A O 1
ATOM 853 N N . MET A 1 106 ? 14.012 -2.023 -27.094 1.00 95.25 106 MET A N 1
ATOM 854 C CA . MET A 1 106 ? 13.764 -1.844 -28.530 1.00 95.25 106 MET A CA 1
ATOM 855 C C . MET A 1 106 ? 14.927 -1.150 -29.252 1.00 95.25 106 MET A C 1
ATOM 857 O O . MET A 1 106 ? 15.198 -1.471 -30.409 1.00 95.25 106 MET A O 1
ATOM 861 N N . ALA A 1 107 ? 15.613 -0.202 -28.606 1.00 94.62 107 ALA A N 1
ATOM 862 C CA . ALA A 1 107 ? 16.802 0.437 -29.169 1.00 94.62 107 ALA A CA 1
ATOM 863 C C . ALA A 1 107 ? 17.941 -0.579 -29.352 1.00 94.62 107 ALA A C 1
ATOM 865 O O . ALA A 1 107 ? 18.485 -0.677 -30.452 1.00 94.62 107 ALA A O 1
ATOM 866 N N . ILE A 1 108 ? 18.209 -1.401 -28.329 1.00 94.69 108 ILE A N 1
ATOM 867 C CA . ILE A 1 108 ? 19.223 -2.469 -28.376 1.00 94.69 108 ILE A CA 1
ATOM 868 C C . ILE A 1 108 ? 18.916 -3.466 -29.496 1.00 94.69 108 ILE A C 1
ATOM 870 O O . ILE A 1 108 ? 19.792 -3.769 -30.301 1.00 94.69 108 ILE A O 1
ATOM 874 N N . GLN A 1 109 ? 17.667 -3.932 -29.605 1.00 95.38 109 GLN A N 1
ATOM 875 C CA . GLN A 1 109 ? 17.250 -4.855 -30.671 1.00 95.38 109 GLN A CA 1
ATOM 876 C C . GLN A 1 109 ? 17.466 -4.283 -32.079 1.00 95.38 109 GLN A C 1
ATOM 878 O O . GLN A 1 109 ? 17.691 -5.033 -33.024 1.00 95.38 109 GLN A O 1
ATOM 883 N N . LYS A 1 110 ? 17.414 -2.955 -32.226 1.00 95.69 110 LYS A N 1
ATOM 884 C CA . LYS A 1 110 ? 17.668 -2.245 -33.488 1.00 95.69 110 LYS A CA 1
ATOM 885 C C . LYS A 1 110 ? 19.143 -1.862 -33.682 1.00 95.69 110 LYS A C 1
ATOM 887 O O . LYS A 1 110 ? 19.433 -1.101 -34.602 1.00 95.69 110 LYS A O 1
ATOM 892 N N . GLY A 1 111 ? 20.052 -2.317 -32.815 1.00 94.12 111 GLY A N 1
ATOM 893 C CA . GLY A 1 111 ? 21.476 -1.963 -32.850 1.00 94.12 111 GLY A CA 1
ATOM 894 C C . GLY A 1 111 ? 21.759 -0.487 -32.547 1.00 94.12 111 GLY A C 1
ATOM 895 O O . GLY A 1 111 ? 22.786 0.043 -32.963 1.00 94.12 111 GLY A O 1
ATOM 896 N N . ARG A 1 112 ? 20.832 0.208 -31.875 1.00 93.62 112 ARG A N 1
ATOM 897 C CA . ARG A 1 112 ? 20.966 1.620 -31.490 1.00 93.62 112 ARG A CA 1
ATOM 898 C C . ARG A 1 112 ? 21.471 1.725 -30.055 1.00 93.62 112 ARG A C 1
ATOM 900 O O . ARG A 1 112 ? 21.217 0.842 -29.241 1.00 93.62 112 ARG A O 1
ATOM 907 N N . ASP A 1 113 ? 22.121 2.840 -29.737 1.00 91.31 113 ASP A N 1
ATOM 908 C CA . ASP A 1 113 ? 22.496 3.166 -28.360 1.00 91.31 113 ASP A CA 1
ATOM 909 C C . ASP A 1 113 ? 21.230 3.371 -27.490 1.00 91.31 113 ASP A C 1
ATOM 911 O O . ASP A 1 113 ? 20.428 4.262 -27.791 1.00 91.31 113 ASP A O 1
ATOM 915 N N . PRO A 1 114 ? 21.021 2.568 -26.426 1.00 88.44 114 PRO A N 1
ATOM 916 C CA . PRO A 1 114 ? 19.859 2.674 -25.540 1.00 88.44 114 PRO A CA 1
ATOM 917 C C . PRO A 1 114 ? 19.841 3.913 -24.639 1.00 88.44 114 PRO A C 1
ATOM 919 O O . PRO A 1 114 ? 18.833 4.145 -23.970 1.00 88.44 114 PRO A O 1
ATOM 922 N N . ASN A 1 115 ? 20.925 4.685 -24.571 1.00 87.50 115 ASN A N 1
ATOM 923 C CA . ASN A 1 115 ? 21.012 5.879 -23.727 1.00 87.50 115 ASN A CA 1
ATOM 924 C C . ASN A 1 115 ? 20.940 7.189 -24.517 1.00 87.50 115 ASN A C 1
ATOM 926 O O . ASN A 1 115 ? 21.037 8.256 -23.927 1.00 87.50 115 ASN A O 1
ATOM 930 N N . ARG A 1 116 ? 20.741 7.120 -25.835 1.00 77.00 116 ARG A N 1
ATOM 931 C CA . ARG A 1 116 ? 20.845 8.274 -26.735 1.00 77.00 116 ARG A CA 1
ATOM 932 C C . ARG A 1 116 ? 19.786 9.370 -26.511 1.00 77.00 116 ARG A C 1
ATOM 934 O O . ARG A 1 116 ? 20.037 10.510 -26.880 1.00 77.00 116 ARG A O 1
ATOM 941 N N . ASP A 1 117 ? 18.647 9.025 -25.903 1.00 63.47 117 ASP A N 1
ATOM 942 C CA . ASP A 1 117 ? 17.498 9.918 -25.652 1.00 63.47 117 ASP A CA 1
ATOM 943 C C . ASP A 1 117 ? 17.236 10.174 -24.143 1.00 63.47 117 ASP A C 1
ATOM 945 O O . ASP A 1 117 ? 16.139 10.590 -23.762 1.00 63.47 117 ASP A O 1
ATOM 949 N N . THR A 1 118 ? 18.212 9.883 -23.273 1.00 55.03 118 THR A N 1
ATOM 950 C CA . THR A 1 118 ? 18.178 10.165 -21.818 1.00 55.03 118 THR A CA 1
ATOM 951 C C . THR A 1 118 ? 19.280 11.126 -21.433 1.00 55.03 118 THR A C 1
ATOM 953 O O . THR A 1 118 ? 18.997 12.016 -20.604 1.00 55.03 118 THR A O 1
#

Sequence (118 aa):
LLVNGKTEIALEATQLFLKLLDSQNREEFRRLLYFMAVAAHPSEFKLQKESDNRMVVKRIFSKAIVDNKNLSKGKTDLLVLFLMDHQKDVFKIPGTLHKIVSVKLMAIQKGRDPNRDT

Solvent-accessible surface area (backbone atoms only — not comparable to full-atom values): 6789 Å² total; per-residue (Å²): 86,66,93,73,68,35,53,68,64,40,43,40,51,45,11,50,56,49,65,72,42,56,74,63,64,40,50,55,51,51,52,51,34,48,51,44,38,53,58,21,36,84,90,44,78,80,77,43,99,93,50,57,25,48,59,52,42,47,62,72,44,38,60,81,78,54,83,53,93,89,55,52,67,70,60,49,51,50,51,48,48,49,49,34,78,36,46,78,62,39,75,40,81,30,66,70,58,55,51,54,52,50,53,30,53,55,27,48,77,69,77,40,72,57,64,80,91,112